Protein AF-A0A2N0QP04-F1 (afdb_monomer)

Sequence (126 aa):
MTDAFVHNPPNPVDIYNFSEHESLFTTLNSSPIPNSFNISSFNVNGLCYNSQVKIEQISNFFNLKHISFNGIVNTHLSPKQIHFLSKCLPNYTVFSFDLDNTKQVKSTGGVSLFIEKSLASHVQDF

Foldseek 3Di:
DDDPPPDDPDDPDDDPPLPPPPDPQPQCPDDPDPPDAAEEEDENQECPPPVVVVLVSVLVNCVRNVHQKYKYWFHFDDPVSQVVSCVSNVQWDKDKDFPPPPDNPTTRIIMMMIGGPVCVVVDDDD

pLDDT: mean 70.54, std 16.39, range [37.91, 91.25]

Structure (mmCIF, N/CA/C/O backbone):
data_AF-A0A2N0QP04-F1
#
_entry.id   AF-A0A2N0QP04-F1
#
loop_
_atom_site.group_PDB
_atom_site.id
_atom_site.type_symbol
_atom_site.label_atom_id
_atom_site.label_alt_id
_atom_site.label_comp_id
_atom_site.label_asym_id
_atom_site.label_entity_id
_atom_site.label_seq_id
_atom_site.pdbx_PDB_ins_code
_atom_site.Cartn_x
_atom_site.Cartn_y
_atom_site.Cartn_z
_atom_site.occupancy
_atom_site.B_iso_or_equiv
_atom_site.auth_seq_id
_atom_site.auth_comp_id
_atom_site.auth_asym_id
_atom_site.auth_atom_id
_atom_site.pdbx_PDB_model_num
ATOM 1 N N . MET A 1 1 ? -23.867 -2.633 -31.265 1.00 37.91 1 MET A N 1
ATOM 2 C CA . MET A 1 1 ? -22.482 -2.786 -30.780 1.00 37.91 1 MET A CA 1
ATOM 3 C C . MET A 1 1 ? -22.546 -2.777 -29.267 1.00 37.91 1 MET A C 1
ATOM 5 O O . MET A 1 1 ? -22.763 -1.725 -28.687 1.00 37.91 1 MET A O 1
ATOM 9 N N . THR A 1 2 ? -22.529 -3.954 -28.653 1.00 40.31 2 THR A N 1
ATOM 10 C CA . THR A 1 2 ? -22.529 -4.130 -27.198 1.00 40.31 2 THR A CA 1
ATOM 11 C C . THR A 1 2 ? -21.082 -4.183 -26.740 1.00 40.31 2 THR A C 1
ATOM 13 O O . THR A 1 2 ? -20.339 -5.069 -27.154 1.00 40.31 2 THR A O 1
ATOM 16 N N . ASP A 1 3 ? -20.688 -3.196 -25.943 1.00 40.03 3 ASP A N 1
ATOM 17 C CA . ASP A 1 3 ? -19.368 -3.123 -25.332 1.00 40.03 3 ASP A CA 1
ATOM 18 C C . ASP A 1 3 ? -19.291 -4.185 -24.229 1.00 40.03 3 ASP A C 1
ATOM 20 O O . ASP A 1 3 ? -19.903 -4.060 -23.165 1.00 40.03 3 ASP A O 1
ATOM 24 N N . ALA A 1 4 ? -18.645 -5.306 -24.540 1.00 44.38 4 ALA A N 1
ATOM 25 C CA . ALA A 1 4 ? -18.439 -6.403 -23.611 1.00 44.38 4 ALA A CA 1
ATOM 26 C C . ALA A 1 4 ? -17.245 -6.070 -22.710 1.00 44.38 4 ALA A C 1
ATOM 28 O O . ALA A 1 4 ? -16.181 -6.681 -22.815 1.00 44.38 4 ALA A O 1
ATOM 29 N N . PHE A 1 5 ? -17.418 -5.097 -21.814 1.00 48.59 5 PHE A N 1
ATOM 30 C CA . PHE A 1 5 ? -16.515 -4.959 -20.680 1.00 48.59 5 PHE A CA 1
ATOM 31 C C . PHE A 1 5 ? -16.608 -6.245 -19.858 1.00 48.59 5 PHE A C 1
ATOM 33 O O . PHE A 1 5 ? -17.641 -6.548 -19.258 1.00 48.59 5 PHE A O 1
ATOM 40 N N . VAL A 1 6 ? -15.532 -7.032 -19.879 1.00 46.81 6 VAL A N 1
ATOM 41 C CA . VAL A 1 6 ? -15.376 -8.223 -19.046 1.00 46.81 6 VAL A CA 1
ATOM 42 C C . VAL A 1 6 ? -15.452 -7.765 -17.593 1.00 46.81 6 VAL A C 1
ATOM 44 O O . VAL A 1 6 ? -14.524 -7.157 -17.064 1.00 46.81 6 VAL A O 1
ATOM 47 N N . HIS A 1 7 ? -16.595 -8.005 -16.959 1.00 42.12 7 HIS A N 1
ATOM 48 C CA . HIS A 1 7 ? -16.764 -7.749 -15.541 1.00 42.12 7 HIS A CA 1
ATOM 49 C C . HIS A 1 7 ? -15.971 -8.818 -14.786 1.00 42.12 7 HIS A C 1
ATOM 51 O O . HIS A 1 7 ? -16.170 -10.012 -15.020 1.00 42.12 7 HIS A O 1
ATOM 57 N N . ASN A 1 8 ? -15.077 -8.410 -13.881 1.00 39.09 8 ASN A N 1
ATOM 58 C CA . ASN A 1 8 ? -14.450 -9.365 -12.971 1.00 39.09 8 ASN A CA 1
ATOM 59 C C . ASN A 1 8 ? -15.558 -10.115 -12.210 1.00 39.09 8 ASN A C 1
ATOM 61 O O . ASN A 1 8 ? -16.553 -9.479 -11.828 1.00 39.09 8 ASN A O 1
ATOM 65 N N . PRO A 1 9 ? -15.429 -11.438 -11.999 1.00 45.91 9 PRO A N 1
ATOM 66 C CA . PRO A 1 9 ? -16.385 -12.170 -11.181 1.00 45.91 9 PRO A CA 1
ATOM 67 C C . PRO A 1 9 ? -16.517 -11.488 -9.808 1.00 45.91 9 PRO A C 1
ATOM 69 O O . PRO A 1 9 ? -15.537 -10.910 -9.325 1.00 45.91 9 PRO A O 1
ATOM 72 N N . PRO A 1 10 ? -17.705 -11.521 -9.174 1.00 43.31 10 PRO A N 1
ATOM 73 C CA . PRO A 1 10 ? -17.861 -11.032 -7.813 1.00 43.31 10 PRO A CA 1
ATOM 74 C C . PRO A 1 10 ? -16.824 -11.729 -6.935 1.00 43.31 10 PRO A C 1
ATOM 76 O O . PRO A 1 10 ? -16.823 -12.956 -6.835 1.00 43.31 10 PRO A O 1
ATOM 79 N N . ASN A 1 11 ? -15.909 -10.949 -6.360 1.00 46.66 11 ASN A N 1
ATOM 80 C CA . ASN A 1 11 ? -14.884 -11.474 -5.467 1.00 46.66 11 ASN A CA 1
ATOM 81 C C . ASN A 1 11 ? -15.581 -12.288 -4.362 1.00 46.66 11 ASN A C 1
ATOM 83 O O . ASN A 1 11 ? -16.524 -11.766 -3.754 1.00 46.66 11 ASN A O 1
ATOM 87 N N . PRO A 1 12 ? -15.166 -13.540 -4.102 1.00 47.03 12 PRO A N 1
ATOM 88 C CA . PRO A 1 12 ? -15.770 -14.345 -3.055 1.00 47.03 12 PRO A CA 1
ATOM 89 C C . PRO A 1 12 ? -15.556 -13.643 -1.709 1.00 47.03 12 PRO A C 1
ATOM 91 O O . PRO A 1 12 ? -14.442 -13.538 -1.216 1.00 47.03 12 PRO A O 1
ATOM 94 N N . VAL A 1 13 ? -16.651 -13.084 -1.193 1.00 43.72 13 VAL A N 1
ATOM 95 C CA . VAL A 1 13 ? -16.951 -12.723 0.200 1.00 43.72 13 VAL A CA 1
ATOM 96 C C . VAL A 1 13 ? -15.734 -12.432 1.091 1.00 43.72 13 VAL A C 1
ATOM 98 O O . VAL A 1 13 ? -15.126 -13.352 1.621 1.00 43.72 13 VAL A O 1
ATOM 101 N N . ASP A 1 14 ? -15.477 -11.133 1.305 1.00 46.78 14 ASP A N 1
ATOM 102 C CA . ASP A 1 14 ? -14.940 -10.435 2.499 1.00 46.78 14 ASP A CA 1
ATOM 103 C C . ASP A 1 14 ? -13.711 -10.945 3.275 1.00 46.78 14 ASP A C 1
ATOM 105 O O . ASP A 1 14 ? -13.217 -10.244 4.165 1.00 46.78 14 ASP A O 1
ATOM 109 N N . ILE A 1 15 ? -13.166 -12.100 2.929 1.00 44.19 15 ILE A N 1
ATOM 110 C CA . ILE A 1 15 ? -12.077 -12.765 3.624 1.00 44.19 15 ILE A CA 1
ATOM 111 C C . ILE A 1 15 ? -10.991 -13.000 2.584 1.00 44.19 15 ILE A C 1
ATOM 113 O O . ILE A 1 15 ? -10.749 -14.119 2.140 1.00 44.19 15 ILE A O 1
ATOM 117 N N . TYR A 1 16 ? -10.280 -11.930 2.225 1.00 50.38 16 TYR A N 1
ATOM 118 C CA . TYR A 1 16 ? -8.878 -12.114 1.872 1.00 5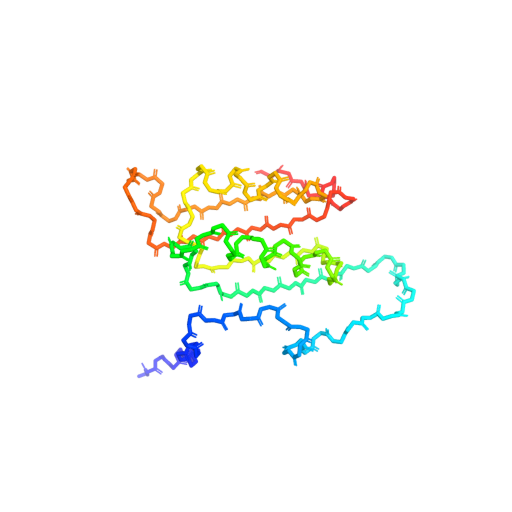0.38 16 TYR A CA 1
ATOM 119 C C . TYR A 1 16 ? -8.185 -12.604 3.143 1.00 50.38 16 TYR A C 1
ATOM 121 O O . TYR A 1 16 ? -7.611 -11.834 3.910 1.00 50.38 16 TYR A O 1
ATOM 129 N N . ASN A 1 17 ? -8.264 -13.908 3.397 1.00 51.00 17 ASN A N 1
ATOM 130 C 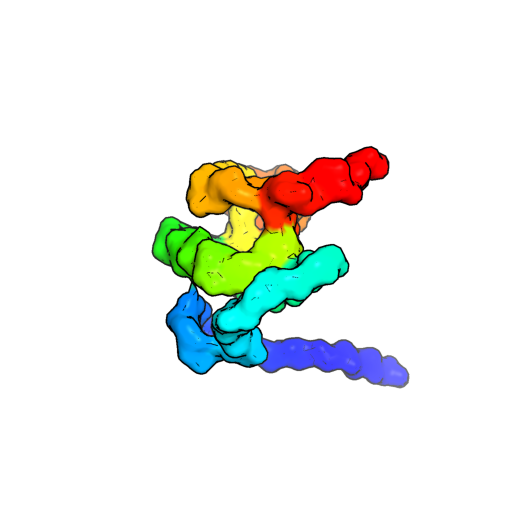CA . ASN A 1 17 ? -7.223 -14.561 4.152 1.00 51.00 17 ASN A CA 1
ATOM 131 C C . ASN A 1 17 ? -6.000 -14.433 3.253 1.00 51.00 17 ASN A C 1
ATOM 133 O O . ASN A 1 17 ? -5.778 -15.275 2.390 1.00 51.00 17 ASN A O 1
ATOM 137 N N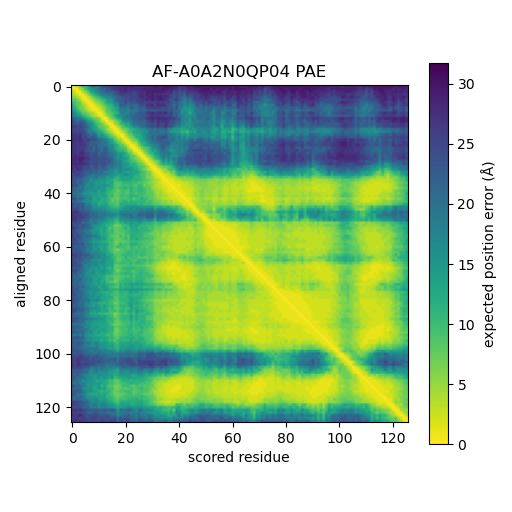 . PHE A 1 18 ? -5.204 -13.382 3.466 1.00 54.19 18 PHE A N 1
ATOM 138 C CA . PHE A 1 18 ? -3.841 -13.244 2.941 1.00 54.19 18 PHE A CA 1
ATOM 139 C C . PHE A 1 18 ? -2.905 -14.323 3.543 1.00 54.19 18 PHE A C 1
ATOM 141 O O . PHE A 1 18 ? -1.744 -14.076 3.847 1.00 54.19 18 PHE A O 1
ATOM 148 N N . SER A 1 19 ? -3.453 -15.516 3.780 1.00 47.12 19 SER A N 1
ATOM 149 C CA . SER A 1 19 ? -2.785 -16.762 4.089 1.00 47.12 19 SER A CA 1
ATOM 150 C C . SER A 1 19 ? -2.004 -17.185 2.853 1.00 47.12 19 SER A C 1
ATOM 152 O O . SER A 1 19 ? -2.450 -17.013 1.718 1.00 47.12 19 SER A O 1
ATOM 154 N N . GLU A 1 20 ? -0.828 -17.747 3.092 1.00 49.16 20 GLU A N 1
ATOM 155 C CA . GLU A 1 20 ? 0.193 -18.106 2.107 1.00 49.16 20 GLU A CA 1
ATOM 156 C C . GLU A 1 20 ? -0.313 -18.989 0.947 1.00 49.16 20 GLU A C 1
ATOM 158 O O . GLU A 1 20 ? 0.344 -19.076 -0.091 1.00 49.16 20 GLU A O 1
ATOM 163 N N . HIS A 1 21 ? -1.488 -19.607 1.103 1.00 46.56 21 HIS A N 1
ATOM 164 C CA . HIS A 1 21 ? -2.020 -20.660 0.244 1.00 46.56 21 HIS A CA 1
AT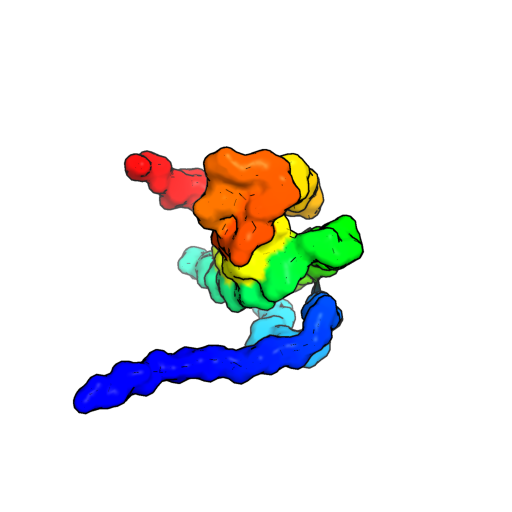OM 165 C C . HIS A 1 21 ? -2.635 -20.222 -1.097 1.00 46.56 21 HIS A C 1
ATOM 167 O O . HIS A 1 21 ? -2.746 -21.069 -1.977 1.00 46.56 21 HIS A O 1
ATOM 173 N N . GLU A 1 22 ? -2.982 -18.947 -1.310 1.00 44.06 22 GLU A N 1
ATOM 174 C CA . GLU A 1 22 ? -3.553 -18.481 -2.598 1.00 44.06 22 GLU A CA 1
ATOM 175 C C . GLU A 1 22 ? -2.605 -17.598 -3.419 1.00 44.06 22 GLU A C 1
ATOM 177 O O . GLU A 1 22 ? -3.003 -16.859 -4.321 1.00 44.06 22 GLU A O 1
ATOM 182 N N . SER A 1 23 ? -1.308 -17.652 -3.129 1.00 45.38 23 SER A N 1
ATOM 183 C CA . SER A 1 23 ? -0.350 -16.890 -3.911 1.00 45.38 23 SER A CA 1
ATOM 184 C C . SER A 1 23 ? 0.027 -17.644 -5.188 1.00 45.38 23 SER A C 1
ATOM 186 O O . SER A 1 23 ? 0.911 -18.495 -5.175 1.00 45.38 23 SER A O 1
ATOM 188 N N . LEU A 1 24 ? -0.563 -17.246 -6.322 1.00 48.16 24 LEU A N 1
ATOM 189 C CA . LEU A 1 24 ? 0.012 -17.494 -7.660 1.00 48.16 24 LEU A CA 1
ATOM 190 C C . LEU A 1 24 ? 1.458 -16.962 -7.778 1.00 48.16 24 LEU A C 1
ATOM 192 O O . LEU A 1 24 ? 2.185 -17.315 -8.702 1.00 48.16 24 LEU A O 1
ATOM 196 N N . PHE A 1 25 ? 1.887 -16.135 -6.823 1.00 45.22 25 PHE A N 1
ATOM 197 C CA . PHE A 1 25 ? 3.262 -15.716 -6.623 1.00 45.22 25 PHE A CA 1
ATOM 198 C C . PHE A 1 25 ? 3.911 -16.657 -5.611 1.00 45.22 25 PHE A C 1
ATOM 200 O O . PHE A 1 25 ? 3.942 -16.389 -4.407 1.00 45.22 25 PHE A O 1
ATOM 207 N N . THR A 1 26 ? 4.415 -17.792 -6.089 1.00 40.03 26 THR A N 1
ATOM 208 C CA . THR A 1 26 ? 5.325 -18.646 -5.316 1.00 40.03 26 THR A CA 1
ATOM 209 C C . THR A 1 26 ? 6.335 -17.766 -4.588 1.00 40.03 26 TH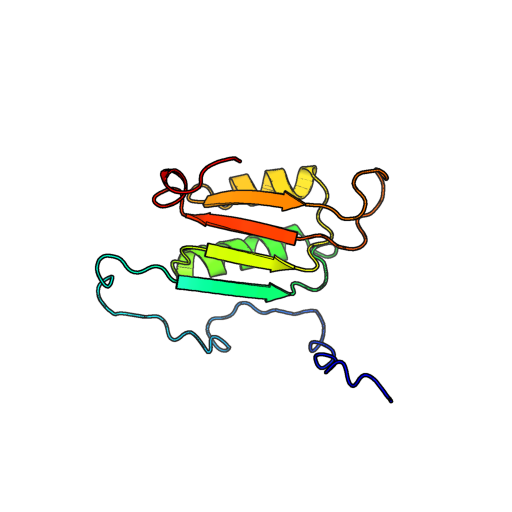R A C 1
ATOM 211 O O . THR A 1 26 ? 6.903 -16.862 -5.202 1.00 40.03 26 THR A O 1
ATOM 214 N N . THR A 1 27 ? 6.526 -17.991 -3.286 1.00 46.69 27 THR A N 1
ATOM 215 C CA . THR A 1 27 ? 7.646 -17.418 -2.534 1.00 46.69 27 THR A CA 1
ATOM 216 C C . THR A 1 27 ? 8.913 -17.674 -3.340 1.00 46.69 27 THR A C 1
ATOM 218 O O . THR A 1 27 ? 9.362 -18.813 -3.475 1.00 46.69 27 THR A O 1
ATOM 221 N N . LEU A 1 28 ? 9.433 -16.622 -3.975 1.00 49.59 28 LEU A N 1
ATOM 222 C CA . LEU A 1 28 ? 10.669 -16.700 -4.730 1.00 49.59 28 LEU A CA 1
ATOM 223 C C . LEU A 1 28 ? 11.775 -16.841 -3.681 1.00 49.59 28 LEU A C 1
ATOM 225 O O . LEU A 1 28 ? 12.358 -15.864 -3.233 1.00 49.59 28 LEU A O 1
ATOM 229 N N . ASN A 1 29 ? 12.073 -18.075 -3.279 1.00 49.38 29 ASN A N 1
ATOM 230 C CA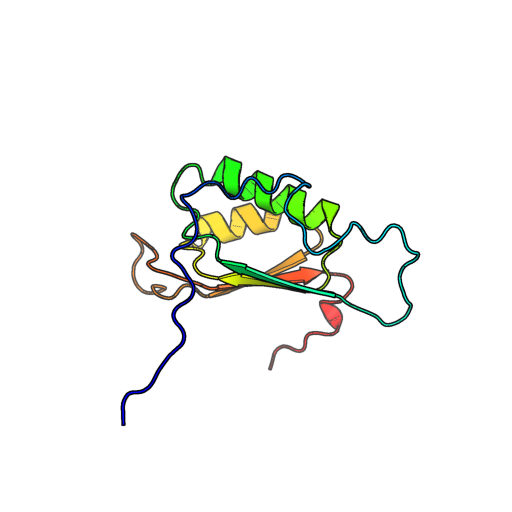 . ASN A 1 29 ? 13.275 -18.412 -2.511 1.00 49.38 29 ASN A CA 1
ATOM 231 C C . ASN A 1 29 ? 14.547 -18.272 -3.377 1.00 49.38 29 ASN A C 1
ATOM 233 O O . ASN A 1 29 ? 15.561 -18.913 -3.109 1.00 49.38 29 ASN A O 1
ATOM 237 N N . SER A 1 30 ? 14.501 -17.487 -4.457 1.00 54.84 30 SER A N 1
ATOM 238 C CA . SER A 1 30 ? 15.642 -17.233 -5.320 1.00 54.84 30 SER A CA 1
ATOM 239 C C . SER A 1 30 ? 16.335 -15.953 -4.882 1.00 54.84 30 SER A C 1
ATOM 241 O O . SER A 1 30 ? 15.678 -14.975 -4.531 1.00 54.84 30 SER A O 1
ATOM 243 N N . SER A 1 31 ? 17.665 -15.951 -4.973 1.00 56.56 31 SER A N 1
ATOM 244 C CA . SER A 1 31 ? 18.479 -14.734 -4.924 1.00 56.56 31 SER A CA 1
ATOM 245 C C . SER A 1 31 ? 17.793 -13.589 -5.685 1.00 56.56 31 SER A C 1
ATOM 247 O O . SER A 1 31 ? 17.271 -13.845 -6.777 1.00 56.56 31 SER A O 1
ATOM 249 N N . PRO A 1 32 ? 17.826 -12.343 -5.170 1.00 64.12 32 PRO A N 1
ATOM 250 C CA . PRO A 1 32 ? 17.328 -11.195 -5.911 1.00 64.12 32 PRO A CA 1
ATOM 251 C C . PRO A 1 32 ? 17.974 -11.173 -7.298 1.00 64.12 32 PRO A C 1
ATOM 253 O O . PRO A 1 32 ? 19.200 -11.266 -7.411 1.00 64.12 32 PRO A O 1
ATOM 256 N N . ILE A 1 33 ? 17.161 -11.095 -8.353 1.00 73.31 33 ILE A N 1
ATOM 257 C CA . ILE A 1 33 ? 17.672 -10.901 -9.710 1.00 73.31 33 ILE A CA 1
ATOM 258 C C . ILE A 1 33 ? 18.161 -9.445 -9.776 1.00 73.31 33 ILE A C 1
ATOM 260 O O . ILE A 1 33 ? 17.366 -8.536 -9.508 1.00 73.31 33 ILE A O 1
ATOM 264 N N . PRO A 1 34 ? 19.442 -9.187 -10.099 1.00 75.62 34 PRO A N 1
ATOM 265 C CA . PRO A 1 34 ? 19.954 -7.826 -10.195 1.00 75.62 34 PRO A CA 1
ATOM 266 C C . PRO A 1 34 ? 19.133 -7.002 -11.191 1.00 75.62 34 PRO A C 1
ATOM 268 O O . PRO A 1 34 ? 18.772 -7.505 -12.253 1.00 75.62 34 PRO A O 1
ATOM 271 N N . ASN A 1 35 ? 18.864 -5.736 -10.864 1.00 81.12 35 ASN A N 1
ATOM 272 C CA . ASN A 1 35 ? 18.096 -4.805 -11.704 1.00 81.12 35 ASN A CA 1
ATOM 273 C C . ASN A 1 35 ? 16.673 -5.277 -12.049 1.00 81.12 35 ASN A C 1
ATOM 275 O O . ASN A 1 35 ? 16.137 -4.923 -13.098 1.00 81.12 35 ASN A O 1
ATOM 279 N N . SER A 1 36 ? 16.057 -6.074 -11.178 1.00 83.44 36 SER A N 1
ATOM 280 C CA . SER A 1 36 ? 14.651 -6.448 -11.301 1.00 83.44 36 SER A CA 1
ATOM 281 C C . SER A 1 36 ? 13.816 -5.804 -10.201 1.00 83.44 36 SER A C 1
ATOM 283 O O . SER A 1 36 ? 14.312 -5.490 -9.120 1.00 83.44 36 SER A O 1
ATOM 285 N N . PHE A 1 37 ? 12.535 -5.621 -10.494 1.00 86.06 37 PHE A N 1
ATOM 286 C CA . PHE A 1 37 ? 11.508 -5.272 -9.526 1.00 86.06 37 PHE A CA 1
ATOM 287 C C . PHE A 1 37 ? 10.263 -6.093 -9.845 1.00 86.06 37 PHE A C 1
ATOM 289 O O . PHE A 1 37 ? 10.055 -6.511 -10.988 1.00 86.06 37 PHE A O 1
ATOM 296 N N . ASN A 1 38 ? 9.428 -6.328 -8.842 1.00 85.19 38 ASN A N 1
ATOM 297 C CA . ASN A 1 38 ? 8.131 -6.958 -9.049 1.00 85.19 38 ASN A CA 1
ATOM 298 C C . ASN A 1 38 ? 7.006 -5.916 -8.904 1.00 85.19 38 ASN A C 1
ATOM 300 O O . ASN A 1 38 ? 7.137 -4.899 -8.221 1.00 85.19 38 ASN A O 1
ATOM 304 N N . ILE A 1 39 ? 5.897 -6.151 -9.600 1.00 86.94 39 ILE A N 1
ATOM 305 C CA . ILE A 1 39 ? 4.682 -5.353 -9.459 1.00 86.94 39 ILE A CA 1
ATOM 306 C C . ILE A 1 39 ? 3.569 -6.314 -9.074 1.00 86.94 39 ILE A C 1
ATOM 308 O O . ILE A 1 39 ? 3.408 -7.365 -9.696 1.00 86.94 39 ILE A O 1
ATOM 312 N N . SER A 1 40 ? 2.778 -5.942 -8.078 1.00 84.88 40 SER A N 1
ATOM 313 C CA . SER A 1 40 ? 1.517 -6.617 -7.790 1.00 84.88 40 SER A CA 1
ATOM 314 C C . SER A 1 40 ? 0.378 -5.613 -7.695 1.00 84.88 40 SER A C 1
ATOM 316 O O . SER A 1 40 ? 0.588 -4.410 -7.520 1.00 84.88 40 SER A O 1
ATOM 318 N N . SER A 1 41 ? -0.844 -6.103 -7.887 1.00 85.06 41 SER A N 1
ATOM 319 C CA . SER A 1 41 ? -2.037 -5.315 -7.616 1.00 85.06 41 SER A CA 1
ATOM 320 C C . SER A 1 41 ? -3.196 -6.204 -7.202 1.00 85.06 41 SER A C 1
ATOM 322 O O . SER A 1 41 ? -3.315 -7.332 -7.684 1.00 85.06 41 SER A O 1
ATOM 324 N N . PHE A 1 42 ? -4.040 -5.710 -6.301 1.00 81.94 42 PHE A N 1
ATOM 325 C CA . PHE A 1 42 ? -5.245 -6.416 -5.878 1.00 81.94 42 PHE A CA 1
ATOM 326 C C . PHE A 1 42 ? -6.333 -5.457 -5.392 1.00 81.94 42 PHE A C 1
ATOM 328 O O . PHE A 1 42 ? -6.080 -4.338 -4.941 1.00 81.94 42 PHE A O 1
ATOM 335 N N . ASN A 1 43 ? -7.577 -5.914 -5.503 1.00 84.25 43 ASN A N 1
ATOM 336 C CA . ASN A 1 43 ? -8.757 -5.211 -5.018 1.00 84.25 43 ASN A CA 1
ATOM 337 C C . ASN A 1 43 ? -9.074 -5.683 -3.594 1.00 84.25 43 ASN A C 1
ATOM 339 O O . ASN A 1 43 ? -9.257 -6.877 -3.387 1.00 84.2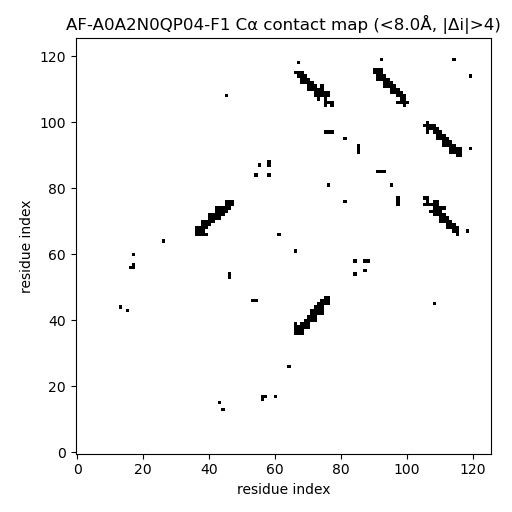5 43 ASN A O 1
ATOM 343 N N . VAL A 1 44 ? -9.156 -4.769 -2.623 1.00 78.50 44 VAL A N 1
ATOM 344 C CA . VAL A 1 44 ? -9.421 -5.118 -1.208 1.00 78.50 44 VAL A CA 1
ATOM 345 C C . VAL A 1 44 ? -10.893 -5.052 -0.805 1.00 78.50 44 VAL A C 1
ATOM 347 O O . VAL A 1 44 ? -11.212 -5.358 0.342 1.00 78.50 44 VAL A O 1
ATOM 350 N N . ASN A 1 45 ? -11.790 -4.681 -1.726 1.00 79.56 45 ASN A N 1
ATOM 351 C CA . ASN A 1 45 ? -13.235 -4.571 -1.494 1.00 79.56 45 ASN A CA 1
ATOM 352 C C . ASN A 1 45 ? -13.617 -3.739 -0.260 1.00 79.56 45 ASN A C 1
ATOM 354 O O . ASN A 1 45 ? -14.548 -4.066 0.471 1.00 79.56 45 ASN A O 1
ATOM 358 N N . GLY A 1 46 ? -12.895 -2.647 -0.032 1.00 72.94 46 GLY A N 1
ATOM 359 C CA . GLY A 1 46 ? -13.079 -1.782 1.118 1.00 72.94 46 GLY A CA 1
ATOM 360 C C . GLY A 1 46 ? -12.442 -2.335 2.394 1.00 72.94 46 GLY A C 1
ATOM 361 O O . GLY A 1 46 ? -12.627 -3.481 2.810 1.00 72.94 46 GLY A O 1
ATOM 362 N N . LEU A 1 47 ? -11.718 -1.458 3.085 1.00 67.44 47 LEU A N 1
ATOM 363 C CA . LEU A 1 47 ? -11.076 -1.749 4.368 1.00 67.44 47 LEU A CA 1
ATOM 364 C C . LEU A 1 47 ? -11.907 -1.269 5.568 1.00 67.44 47 LEU A C 1
ATOM 366 O O . LEU A 1 47 ? -11.386 -1.149 6.672 1.00 67.44 47 LEU A O 1
ATOM 370 N N . CYS A 1 48 ? -13.197 -0.966 5.375 1.00 62.06 48 CYS A N 1
ATOM 371 C CA . CYS A 1 48 ? -14.012 -0.277 6.381 1.00 62.06 48 CYS A CA 1
ATOM 372 C C . CYS A 1 48 ? -14.427 -1.143 7.585 1.00 62.06 48 CYS A C 1
ATOM 374 O O . CYS A 1 48 ? -14.556 -0.607 8.683 1.00 62.06 48 CYS A O 1
ATOM 376 N N . TYR A 1 49 ? -14.632 -2.455 7.413 1.00 54.88 49 TYR A N 1
ATOM 377 C CA . TYR A 1 49 ? -14.989 -3.375 8.505 1.00 54.88 49 TYR A CA 1
ATOM 378 C C . TYR A 1 49 ? -13.738 -4.098 9.025 1.00 54.88 49 TYR A C 1
ATOM 380 O O . TYR A 1 49 ? -12.968 -4.638 8.234 1.00 54.88 49 TYR A O 1
ATOM 388 N N . ASN A 1 50 ? -13.519 -4.093 10.349 1.00 61.47 50 ASN A N 1
ATOM 389 C CA . ASN A 1 50 ? -12.316 -4.639 11.004 1.00 61.47 50 ASN A CA 1
ATOM 390 C C . ASN A 1 50 ? -10.997 -4.124 10.400 1.00 61.47 50 ASN A C 1
ATOM 392 O O . ASN A 1 50 ? -10.040 -4.881 10.223 1.00 61.47 50 ASN A O 1
ATOM 396 N N . SER A 1 51 ? -10.949 -2.819 10.097 1.00 68.31 51 SER A N 1
ATOM 397 C CA . SER A 1 51 ? -9.854 -2.184 9.355 1.00 68.31 51 SER A CA 1
ATOM 398 C C . SER A 1 51 ? -8.476 -2.515 9.914 1.00 68.31 51 SER A C 1
ATOM 400 O O . SER A 1 51 ? -7.548 -2.702 9.145 1.00 68.31 51 SER A O 1
ATOM 402 N N . GLN A 1 52 ? -8.334 -2.627 11.237 1.00 73.31 52 GLN A N 1
ATOM 403 C CA . GLN A 1 52 ? -7.052 -2.917 11.875 1.00 73.31 52 GLN A CA 1
ATOM 404 C C . GLN A 1 52 ? -6.531 -4.324 11.550 1.00 73.31 52 GLN A C 1
ATOM 406 O O . GLN A 1 52 ? -5.371 -4.453 11.177 1.00 73.31 52 GLN A O 1
ATOM 411 N N . VAL A 1 53 ? -7.393 -5.346 11.599 1.00 76.56 53 VAL A N 1
ATOM 412 C CA . VAL A 1 53 ? -7.024 -6.732 11.260 1.00 76.56 53 VAL A CA 1
ATOM 413 C C . VAL A 1 53 ? -6.680 -6.842 9.776 1.00 76.56 53 VAL A C 1
ATOM 415 O O . VAL A 1 53 ? -5.641 -7.394 9.429 1.00 76.56 53 VAL A O 1
ATOM 418 N N . LYS A 1 54 ? -7.496 -6.254 8.889 1.00 74.81 54 LYS A N 1
ATOM 419 C CA . LYS A 1 54 ? -7.201 -6.251 7.446 1.00 74.81 54 LYS A CA 1
ATOM 420 C C . LYS A 1 54 ? -5.920 -5.466 7.123 1.00 74.81 54 LYS A C 1
ATOM 422 O O . LYS A 1 54 ? -5.141 -5.901 6.283 1.00 74.81 54 LYS A O 1
ATOM 427 N N . ILE A 1 55 ? -5.670 -4.338 7.798 1.00 76.94 55 ILE A N 1
ATOM 428 C CA . ILE A 1 55 ? -4.425 -3.557 7.665 1.00 76.94 55 ILE A CA 1
ATOM 429 C C . ILE A 1 55 ? -3.212 -4.380 8.106 1.00 76.94 55 ILE A C 1
ATOM 431 O O . ILE A 1 55 ? -2.189 -4.362 7.427 1.00 76.94 55 ILE A O 1
ATOM 435 N N . GLU A 1 56 ? -3.321 -5.123 9.205 1.00 79.62 56 GLU A N 1
ATOM 436 C CA . GLU A 1 56 ? -2.255 -6.004 9.680 1.00 79.62 56 GLU A CA 1
ATOM 437 C C . GLU A 1 56 ? -1.991 -7.155 8.701 1.00 79.62 56 GLU A C 1
ATOM 439 O O . GLU A 1 56 ? -0.842 -7.419 8.357 1.00 79.62 56 GLU A O 1
ATOM 444 N N . GLN A 1 57 ? -3.042 -7.781 8.164 1.00 78.94 57 GLN A N 1
ATOM 445 C CA . GLN A 1 57 ? -2.907 -8.819 7.138 1.00 78.94 57 GLN A CA 1
ATOM 446 C C . GLN A 1 57 ? -2.243 -8.290 5.860 1.00 78.94 57 GLN A C 1
ATOM 448 O O . GLN A 1 57 ? -1.356 -8.944 5.315 1.00 78.94 57 GLN A O 1
ATOM 453 N N . ILE A 1 58 ? -2.627 -7.092 5.410 1.00 78.44 58 ILE A N 1
ATOM 454 C CA . ILE A 1 58 ? -1.982 -6.411 4.281 1.00 78.44 58 ILE A CA 1
ATOM 455 C C . ILE A 1 58 ? -0.510 -6.146 4.600 1.00 78.44 58 ILE A C 1
ATOM 457 O O . ILE A 1 58 ? 0.353 -6.437 3.779 1.00 78.44 58 ILE A O 1
ATOM 461 N N . SER A 1 59 ? -0.203 -5.655 5.801 1.00 80.56 59 SER A N 1
ATOM 462 C CA . SER A 1 59 ? 1.181 -5.424 6.221 1.00 80.56 59 SER A CA 1
ATOM 463 C C . SER A 1 59 ? 2.020 -6.707 6.175 1.00 80.56 59 SER A C 1
ATOM 465 O O . SER A 1 59 ? 3.112 -6.732 5.606 1.00 80.56 59 SER A O 1
ATOM 467 N N . ASN A 1 60 ? 1.477 -7.810 6.694 1.00 80.19 60 ASN A N 1
ATOM 468 C CA . ASN A 1 60 ? 2.137 -9.112 6.673 1.00 80.19 60 ASN A CA 1
ATOM 469 C C . ASN A 1 60 ? 2.358 -9.615 5.242 1.00 80.19 60 ASN A C 1
ATOM 471 O O . ASN A 1 60 ? 3.455 -10.062 4.916 1.00 80.19 60 ASN A O 1
ATOM 475 N N . PHE A 1 61 ? 1.363 -9.471 4.362 1.00 80.00 61 PHE A N 1
ATOM 476 C CA . PHE A 1 61 ? 1.486 -9.835 2.950 1.00 80.00 61 PHE A CA 1
ATOM 477 C C . PHE A 1 61 ? 2.643 -9.099 2.256 1.00 80.00 61 PHE A C 1
ATOM 479 O O . PHE A 1 61 ? 3.442 -9.715 1.549 1.00 80.00 61 PHE A O 1
ATOM 486 N N . PHE A 1 62 ? 2.775 -7.794 2.502 1.00 78.44 62 PHE A N 1
ATOM 487 C CA . PHE A 1 62 ? 3.848 -6.969 1.941 1.00 78.44 62 PHE A CA 1
ATOM 488 C C . PHE A 1 62 ? 5.234 -7.401 2.417 1.00 78.44 62 PHE A C 1
ATOM 490 O O . PHE A 1 62 ? 6.174 -7.449 1.622 1.00 78.44 62 PHE A O 1
ATOM 497 N N . ASN A 1 63 ? 5.360 -7.711 3.708 1.00 74.00 63 ASN A N 1
ATOM 498 C CA . ASN A 1 63 ? 6.625 -8.146 4.293 1.00 74.00 63 ASN A CA 1
ATOM 499 C C . ASN A 1 63 ? 7.028 -9.544 3.806 1.00 74.00 63 ASN A C 1
ATOM 501 O O . ASN A 1 63 ? 8.208 -9.786 3.584 1.00 74.00 63 ASN A O 1
ATOM 505 N N . LEU A 1 64 ? 6.063 -10.445 3.593 1.00 75.62 64 LEU A N 1
ATOM 506 C CA . LEU A 1 64 ? 6.326 -11.814 3.136 1.00 75.62 64 LEU A CA 1
ATOM 507 C C . LEU A 1 64 ? 6.718 -11.894 1.656 1.00 75.62 64 LEU A C 1
ATOM 509 O O . LEU A 1 64 ? 7.511 -12.752 1.274 1.00 75.62 64 LEU A O 1
ATOM 513 N N . LYS A 1 65 ? 6.138 -11.045 0.799 1.00 73.56 65 LYS A N 1
ATOM 514 C CA . LYS A 1 65 ? 6.310 -11.146 -0.660 1.00 73.56 65 LYS A CA 1
ATOM 515 C C . LYS A 1 65 ? 7.419 -10.266 -1.234 1.00 73.56 65 LYS A C 1
ATOM 517 O O . LYS A 1 65 ? 7.680 -10.387 -2.427 1.00 73.56 65 LYS A O 1
ATOM 522 N N . HIS A 1 66 ? 8.070 -9.430 -0.416 1.00 76.31 66 HIS A N 1
ATOM 523 C CA . HIS A 1 66 ? 9.102 -8.478 -0.853 1.00 76.31 66 HIS A CA 1
ATOM 524 C C . HIS A 1 66 ? 8.687 -7.745 -2.138 1.00 76.31 66 HIS A C 1
ATOM 526 O O . HIS A 1 66 ? 9.323 -7.869 -3.187 1.00 76.31 66 HIS A O 1
ATOM 532 N N . ILE A 1 67 ? 7.546 -7.057 -2.077 1.00 83.31 67 ILE A N 1
ATOM 533 C CA . ILE A 1 67 ? 6.972 -6.410 -3.253 1.00 83.31 67 ILE A CA 1
ATOM 534 C C . ILE A 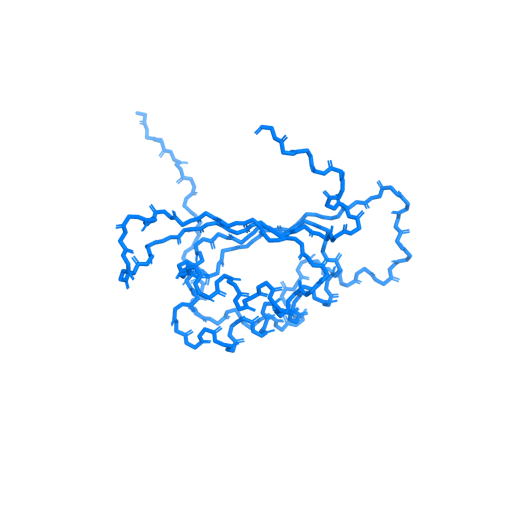1 67 ? 7.644 -5.051 -3.486 1.00 83.31 67 ILE A C 1
ATOM 536 O O . ILE A 1 67 ? 7.674 -4.223 -2.589 1.00 83.31 67 ILE A O 1
ATOM 540 N N . SER A 1 68 ? 8.133 -4.781 -4.693 1.00 88.25 68 SER A N 1
ATOM 541 C CA . SER A 1 68 ? 8.745 -3.503 -5.062 1.00 88.25 68 SER A CA 1
ATOM 542 C C . SER A 1 68 ? 7.696 -2.417 -5.311 1.00 88.25 68 SER A C 1
ATOM 544 O O . SER A 1 68 ? 7.814 -1.305 -4.796 1.00 88.25 68 SER A O 1
ATOM 546 N N . PHE A 1 69 ? 6.647 -2.745 -6.072 1.00 89.38 69 PHE A N 1
ATOM 547 C CA . PHE A 1 69 ? 5.513 -1.860 -6.348 1.00 89.38 69 PHE A CA 1
ATOM 548 C C . PHE A 1 69 ? 4.198 -2.601 -6.106 1.00 89.38 69 PHE A C 1
ATOM 550 O O . PHE A 1 69 ? 3.950 -3.648 -6.708 1.00 89.38 69 PHE A O 1
ATOM 557 N N . ASN A 1 70 ? 3.326 -2.059 -5.257 1.00 89.06 70 ASN A N 1
ATOM 558 C CA . ASN A 1 70 ? 2.002 -2.631 -5.033 1.00 89.06 70 ASN A CA 1
ATOM 559 C C . ASN A 1 70 ? 0.880 -1.617 -5.248 1.00 89.06 70 ASN A C 1
ATOM 561 O O . ASN A 1 70 ? 0.859 -0.570 -4.604 1.00 89.06 70 ASN A O 1
ATOM 565 N N . GLY A 1 71 ? -0.086 -1.963 -6.097 1.00 89.06 71 GLY A N 1
ATOM 566 C CA . GLY A 1 71 ? -1.316 -1.201 -6.297 1.00 89.06 71 GLY A CA 1
ATOM 567 C C . GLY A 1 71 ? -2.501 -1.831 -5.569 1.00 89.06 71 GLY A C 1
ATOM 568 O O . GLY A 1 71 ? -2.934 -2.928 -5.908 1.00 89.06 71 GLY A O 1
ATOM 569 N N . ILE A 1 72 ? -3.082 -1.121 -4.608 1.00 86.25 72 ILE A N 1
ATOM 570 C CA . ILE A 1 72 ? -4.330 -1.522 -3.959 1.00 86.25 72 ILE A CA 1
ATOM 571 C C . ILE A 1 72 ? -5.465 -0.650 -4.485 1.00 86.25 72 ILE A C 1
ATOM 573 O O . ILE A 1 72 ? -5.395 0.576 -4.416 1.00 86.25 72 ILE A O 1
ATOM 577 N N . VAL A 1 73 ? -6.531 -1.280 -4.975 1.00 85.06 73 VAL A N 1
ATOM 578 C CA . VAL A 1 73 ? -7.736 -0.586 -5.452 1.00 85.06 73 VAL A CA 1
ATOM 579 C C . VAL A 1 73 ? -8.933 -0.882 -4.559 1.00 85.06 73 VAL A C 1
ATOM 581 O O . VAL A 1 73 ? -8.962 -1.893 -3.854 1.00 85.06 73 VAL A O 1
ATOM 584 N N . ASN A 1 74 ? -9.937 -0.007 -4.629 1.00 82.69 74 ASN A N 1
ATOM 585 C CA . ASN A 1 74 ? -11.163 -0.106 -3.845 1.00 82.69 74 ASN A CA 1
ATOM 586 C C . ASN A 1 74 ? -10.862 -0.100 -2.338 1.00 82.69 74 ASN A C 1
ATOM 588 O O . ASN A 1 74 ? -11.309 -0.967 -1.590 1.00 82.69 74 ASN A O 1
ATOM 592 N N . THR A 1 75 ? -10.030 0.843 -1.890 1.00 78.12 75 THR A N 1
ATOM 593 C CA . THR A 1 75 ? -9.537 0.881 -0.505 1.00 78.12 75 THR A CA 1
ATOM 594 C C . THR A 1 75 ? -10.590 1.379 0.482 1.00 78.12 75 THR A C 1
ATOM 596 O O . THR A 1 75 ? -10.669 0.860 1.598 1.00 78.12 75 THR A O 1
ATOM 599 N N . HIS A 1 76 ? -11.417 2.352 0.082 1.00 81.62 76 HIS A N 1
ATOM 600 C CA . HIS A 1 76 ? -12.367 3.051 0.954 1.00 81.62 76 HIS A CA 1
ATOM 601 C C . HIS A 1 76 ? -11.705 3.597 2.235 1.00 81.62 76 HIS A C 1
ATOM 603 O O . HIS A 1 76 ? -12.313 3.626 3.311 1.00 81.62 76 HIS A O 1
ATOM 609 N N . LEU A 1 77 ? -10.423 3.966 2.151 1.00 76.81 77 LEU A N 1
ATOM 610 C CA . LEU A 1 77 ? -9.653 4.425 3.300 1.00 76.81 77 LEU A CA 1
ATOM 611 C C . LEU A 1 77 ? -9.771 5.937 3.456 1.00 76.81 77 LEU A C 1
ATOM 613 O O . LEU A 1 77 ? -9.475 6.696 2.540 1.00 76.81 77 LEU A O 1
ATOM 617 N N . SER A 1 78 ? -10.100 6.376 4.668 1.00 78.00 78 SER A N 1
ATOM 618 C CA . SER A 1 78 ? -9.956 7.782 5.045 1.00 78.00 78 SER A CA 1
ATOM 619 C C . SER A 1 78 ? -8.473 8.183 5.153 1.00 78.00 78 SER A C 1
ATOM 621 O O . SER A 1 78 ? -7.626 7.334 5.463 1.00 78.00 78 SER A O 1
ATOM 623 N N . PRO A 1 79 ? -8.137 9.484 5.045 1.00 78.00 79 PRO A N 1
ATOM 624 C CA . PRO A 1 79 ? -6.768 9.972 5.243 1.00 78.00 79 PRO A CA 1
ATOM 625 C C . PRO A 1 79 ? -6.121 9.519 6.563 1.00 78.00 79 PRO A C 1
ATOM 627 O O . PRO A 1 79 ? -4.936 9.194 6.602 1.00 78.00 79 PRO A O 1
ATOM 630 N N . LYS A 1 80 ? -6.901 9.420 7.652 1.00 80.69 80 LYS A N 1
ATOM 631 C CA . LYS A 1 80 ? -6.411 8.921 8.951 1.00 80.69 80 LYS A CA 1
ATOM 632 C C . LYS A 1 80 ? -5.980 7.453 8.888 1.00 80.69 80 LYS A C 1
ATOM 634 O O . LYS A 1 80 ? -4.991 7.084 9.515 1.00 80.69 80 LYS A O 1
ATOM 639 N N . GLN A 1 81 ? -6.713 6.621 8.150 1.00 79.69 81 GLN A N 1
ATOM 640 C CA . GLN A 1 81 ? -6.384 5.202 8.008 1.00 79.69 81 GLN A CA 1
ATOM 641 C C . GLN A 1 81 ? -5.209 4.991 7.048 1.00 79.69 81 GLN A C 1
ATOM 643 O O . GLN A 1 81 ? -4.360 4.152 7.332 1.00 79.69 81 GLN A O 1
ATOM 648 N N . ILE A 1 82 ? -5.109 5.789 5.977 1.00 80.50 82 ILE A N 1
ATOM 649 C CA . ILE A 1 82 ? -3.931 5.813 5.092 1.00 80.50 82 ILE A CA 1
ATOM 650 C C . ILE A 1 82 ? -2.672 6.142 5.904 1.00 80.50 82 ILE A C 1
ATOM 652 O O . ILE A 1 82 ? -1.669 5.436 5.811 1.00 80.50 82 ILE A O 1
ATOM 656 N N . HIS A 1 83 ? -2.741 7.163 6.766 1.00 84.62 83 HIS A N 1
ATOM 657 C CA . HIS A 1 83 ? -1.634 7.535 7.652 1.00 84.62 83 HIS A CA 1
ATOM 658 C C . HIS A 1 83 ? -1.228 6.404 8.603 1.00 84.62 83 HIS A C 1
ATOM 660 O O . HIS A 1 83 ? -0.043 6.142 8.795 1.00 84.62 83 HIS A O 1
ATOM 666 N N . PHE A 1 84 ? -2.202 5.705 9.192 1.00 83.19 84 PHE A N 1
ATOM 667 C CA . PHE A 1 84 ? -1.928 4.554 10.053 1.00 83.19 84 PHE A CA 1
ATOM 668 C C . PHE A 1 84 ? -1.267 3.401 9.282 1.00 83.19 84 PHE A C 1
ATOM 670 O O . PHE A 1 84 ? -0.234 2.896 9.713 1.00 83.19 84 PHE A O 1
ATOM 677 N N . LEU A 1 85 ? -1.804 3.036 8.115 1.00 80.19 85 LEU A N 1
ATOM 678 C CA . LEU A 1 85 ? -1.254 1.982 7.260 1.00 80.19 85 LEU A CA 1
ATOM 679 C C . LEU A 1 85 ? 0.184 2.297 6.819 1.00 80.19 85 LEU A C 1
ATOM 681 O O . LEU A 1 85 ? 1.045 1.422 6.860 1.00 80.19 85 LEU A O 1
ATOM 685 N N . SER A 1 86 ? 0.473 3.556 6.480 1.00 85.06 86 SER A N 1
ATOM 686 C CA . SER A 1 86 ? 1.831 3.995 6.144 1.00 85.06 86 SER A CA 1
ATOM 687 C C . SER A 1 86 ? 2.815 3.816 7.307 1.00 85.06 86 SER A C 1
ATOM 689 O O . SER A 1 86 ? 3.968 3.462 7.073 1.00 85.06 86 SER A O 1
ATOM 691 N N . LYS A 1 87 ? 2.376 3.981 8.563 1.00 87.44 87 LYS A N 1
ATOM 692 C CA . LYS A 1 87 ? 3.215 3.687 9.739 1.00 87.44 87 LYS A CA 1
ATOM 693 C C . LYS A 1 87 ? 3.463 2.192 9.935 1.00 87.44 87 LYS A C 1
ATOM 695 O O . LYS A 1 87 ? 4.538 1.828 10.402 1.00 87.44 87 LYS A O 1
ATOM 700 N N . CYS A 1 88 ? 2.499 1.340 9.588 1.00 84.06 88 CYS A N 1
ATOM 701 C CA . CYS A 1 88 ? 2.654 -0.117 9.646 1.00 84.06 88 CYS A CA 1
ATOM 702 C C . CYS A 1 88 ? 3.618 -0.659 8.577 1.00 84.06 88 CYS A C 1
ATOM 704 O O . CYS A 1 88 ? 4.14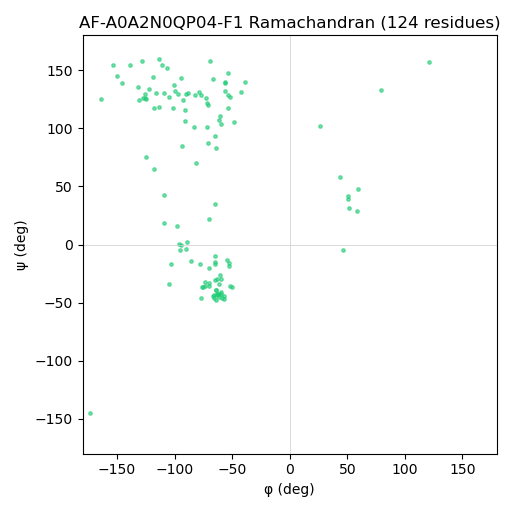9 -1.752 8.747 1.00 84.06 88 CYS A O 1
ATOM 706 N N . LEU A 1 89 ? 3.861 0.108 7.509 1.00 86.62 89 LEU A N 1
ATOM 707 C CA . LEU A 1 89 ? 4.713 -0.244 6.370 1.00 86.62 89 LEU A CA 1
ATOM 708 C C . LEU A 1 89 ? 5.903 0.727 6.238 1.00 86.62 89 LEU A C 1
ATOM 710 O O . LEU A 1 89 ? 6.019 1.443 5.241 1.00 86.62 89 LEU A O 1
ATOM 714 N N . PRO A 1 90 ? 6.829 0.767 7.217 1.00 89.00 90 PRO A N 1
ATOM 715 C CA . PRO A 1 90 ? 7.883 1.781 7.275 1.00 89.00 90 PRO A CA 1
ATOM 716 C C . PRO A 1 90 ? 8.886 1.705 6.118 1.00 89.00 90 PRO A C 1
ATOM 718 O O . PRO A 1 90 ? 9.593 2.682 5.879 1.00 89.00 90 PRO A O 1
ATOM 721 N N . ASN A 1 91 ? 8.947 0.588 5.391 1.00 89.81 91 ASN A N 1
ATOM 722 C CA . ASN A 1 91 ? 9.842 0.398 4.246 1.00 89.81 91 ASN A CA 1
ATOM 723 C C . ASN A 1 91 ? 9.226 0.837 2.914 1.00 89.81 91 ASN A C 1
ATOM 725 O O . ASN A 1 91 ? 9.876 0.718 1.881 1.00 89.81 91 ASN A O 1
ATOM 729 N N . TYR A 1 92 ? 8.003 1.369 2.937 1.00 89.88 92 TYR A N 1
ATOM 730 C CA . TYR A 1 92 ? 7.286 1.795 1.746 1.00 89.88 92 TYR A CA 1
ATOM 731 C C . TYR A 1 92 ? 6.985 3.292 1.781 1.00 89.88 92 TYR A C 1
ATOM 733 O O . TYR A 1 92 ? 6.686 3.875 2.826 1.00 89.88 92 TYR A O 1
ATOM 741 N N . THR A 1 93 ? 7.051 3.910 0.611 1.00 90.81 93 THR A N 1
ATOM 742 C CA . THR A 1 93 ? 6.437 5.199 0.309 1.00 90.81 93 THR A CA 1
ATOM 743 C C . THR A 1 93 ? 5.015 4.933 -0.172 1.00 90.81 93 THR A C 1
ATOM 745 O O . THR A 1 93 ? 4.806 4.079 -1.034 1.00 90.81 93 THR A O 1
ATOM 748 N N . VAL A 1 94 ? 4.034 5.634 0.401 1.00 88.62 94 VAL A N 1
ATOM 749 C CA . VAL A 1 94 ? 2.607 5.426 0.118 1.00 88.62 94 VAL A CA 1
ATOM 750 C C . VAL A 1 94 ? 2.035 6.652 -0.581 1.00 88.62 94 VAL A C 1
ATOM 752 O O . VAL A 1 94 ? 1.974 7.729 0.006 1.00 88.62 94 VAL A O 1
ATOM 755 N N . PHE A 1 95 ? 1.555 6.465 -1.804 1.00 89.19 95 PHE A N 1
ATOM 756 C CA . PHE A 1 95 ? 0.703 7.417 -2.509 1.00 89.19 95 PHE A CA 1
ATOM 757 C C . PHE A 1 95 ? -0.731 6.926 -2.399 1.00 89.19 95 PHE A C 1
ATOM 759 O O . PHE A 1 95 ? -0.998 5.730 -2.497 1.00 89.19 95 PHE A O 1
ATOM 766 N N . SER A 1 96 ? -1.682 7.809 -2.135 1.00 86.62 96 SER A N 1
ATOM 767 C CA . SER A 1 96 ? -3.084 7.411 -2.039 1.00 86.62 96 SER A CA 1
ATOM 768 C C . SER A 1 96 ? -3.986 8.503 -2.563 1.00 86.62 96 SER A C 1
ATOM 770 O O . SER A 1 96 ? -3.777 9.683 -2.291 1.00 86.62 96 SER A O 1
ATOM 772 N N . PHE A 1 97 ? -5.000 8.077 -3.296 1.00 85.75 97 PHE A N 1
ATOM 773 C CA . PHE A 1 97 ? -6.034 8.920 -3.847 1.00 85.75 97 PHE A CA 1
ATOM 774 C C . PHE A 1 97 ? -7.388 8.390 -3.391 1.00 85.75 97 PHE A C 1
ATOM 776 O O . PHE A 1 97 ? -7.710 7.218 -3.595 1.00 85.75 97 PHE A O 1
ATOM 783 N N . ASP A 1 98 ? -8.172 9.264 -2.774 1.00 82.44 98 ASP A N 1
ATOM 784 C CA . ASP A 1 98 ? -9.557 8.996 -2.407 1.00 82.44 98 ASP A CA 1
ATOM 785 C C . ASP A 1 98 ? -10.483 9.636 -3.448 1.00 82.44 98 ASP A C 1
ATOM 787 O O . ASP A 1 98 ? -10.313 10.806 -3.801 1.00 82.44 98 ASP A O 1
ATOM 791 N N . LEU A 1 99 ? -11.466 8.868 -3.920 1.00 76.56 99 LEU A N 1
ATOM 792 C CA . LEU A 1 99 ? -12.459 9.327 -4.890 1.00 76.56 99 LEU A CA 1
ATOM 793 C C . LEU A 1 99 ? -13.352 10.437 -4.307 1.00 76.56 99 LEU A C 1
ATOM 795 O O . LEU A 1 99 ? -13.778 11.329 -5.036 1.00 76.56 99 LEU A O 1
ATOM 799 N N . ASP A 1 100 ? -13.588 10.417 -2.992 1.00 73.62 100 ASP A N 1
ATOM 800 C CA . ASP A 1 100 ? -14.476 11.352 -2.295 1.00 73.62 100 ASP A CA 1
ATOM 801 C C . ASP A 1 100 ? -13.716 12.349 -1.413 1.00 73.62 100 ASP A C 1
ATOM 803 O O . ASP A 1 100 ? -14.162 12.668 -0.309 1.00 73.62 100 ASP A O 1
ATOM 807 N N . ASN A 1 101 ? -12.593 12.905 -1.892 1.00 64.25 101 ASN A N 1
ATOM 808 C CA . ASN A 1 101 ? -11.773 13.846 -1.103 1.00 64.25 101 ASN A CA 1
ATOM 809 C C . ASN A 1 101 ? -12.568 15.044 -0.521 1.00 64.25 101 ASN A C 1
ATOM 811 O O . ASN A 1 101 ? -12.123 15.686 0.430 1.00 64.25 101 ASN A O 1
ATOM 815 N N . THR A 1 102 ? -13.753 15.326 -1.075 1.00 61.81 102 THR A N 1
ATOM 816 C CA . THR A 1 102 ? -14.633 16.438 -0.702 1.00 61.81 102 THR A CA 1
ATOM 817 C C . THR A 1 102 ? -15.584 16.131 0.462 1.00 61.81 102 THR A C 1
ATOM 819 O O . THR A 1 102 ? -16.161 17.060 1.030 1.00 61.81 102 THR A O 1
ATOM 822 N N . LYS A 1 103 ? -15.768 14.860 0.859 1.00 58.84 103 LYS A N 1
ATOM 823 C CA . LYS A 1 103 ? -16.723 14.451 1.907 1.00 58.84 103 LYS A CA 1
ATOM 824 C C . LYS A 1 103 ? -15.995 13.806 3.089 1.00 58.84 103 LYS A C 1
ATOM 826 O O . LYS A 1 103 ? -15.442 12.723 2.980 1.00 58.84 103 LYS A O 1
ATOM 831 N N . GLN A 1 104 ? -16.086 14.419 4.272 1.00 57.84 104 GLN A N 1
ATOM 832 C CA . GLN A 1 104 ? -15.427 13.929 5.500 1.00 57.84 104 GLN A CA 1
ATOM 833 C C . GLN A 1 104 ? -15.937 12.573 6.031 1.00 57.84 104 GLN A C 1
ATOM 835 O O . GLN A 1 104 ? -15.357 12.039 6.974 1.00 57.84 104 GLN A O 1
ATOM 840 N N . VAL A 1 105 ? -17.040 12.035 5.500 1.00 59.16 105 VAL A N 1
ATOM 841 C CA . VAL A 1 105 ? -17.847 11.043 6.234 1.00 59.16 105 VAL A CA 1
ATOM 842 C C . VAL A 1 105 ? -17.665 9.607 5.734 1.00 59.16 105 VAL A C 1
ATOM 844 O O . VAL A 1 105 ? -17.714 8.685 6.547 1.00 59.16 105 VAL A O 1
ATOM 847 N N . LYS A 1 106 ? -17.454 9.373 4.430 1.00 64.88 106 LYS A N 1
ATOM 848 C CA . LYS A 1 106 ? -17.270 8.012 3.899 1.00 64.88 106 LYS A CA 1
ATOM 849 C C . LYS A 1 106 ? -16.670 8.034 2.495 1.00 64.88 106 LYS A C 1
ATOM 851 O O . LYS A 1 106 ? -17.251 8.650 1.608 1.00 64.88 106 LYS A O 1
ATOM 856 N N . SER A 1 107 ? -15.559 7.326 2.319 1.00 69.75 107 SER A N 1
ATOM 857 C CA . SER A 1 107 ? -14.972 7.058 1.008 1.00 69.75 107 SER A CA 1
ATOM 858 C C . SER A 1 107 ? -15.743 5.932 0.309 1.00 69.75 107 SER A C 1
ATOM 860 O O . SER A 1 107 ? -16.029 4.889 0.910 1.00 69.75 107 SER A O 1
ATOM 862 N N . THR A 1 108 ? -16.119 6.150 -0.948 1.00 73.88 108 THR A N 1
ATOM 863 C CA . THR A 1 108 ? -16.805 5.167 -1.800 1.00 73.88 108 THR A CA 1
ATOM 864 C C . THR A 1 108 ? -15.850 4.394 -2.708 1.00 73.88 108 THR A C 1
ATOM 866 O O . THR A 1 108 ? -16.302 3.527 -3.451 1.00 73.88 108 THR A O 1
ATOM 869 N N . GLY A 1 109 ? -14.544 4.667 -2.632 1.00 78.81 109 GLY A N 1
ATOM 870 C CA . GLY A 1 109 ? -13.540 4.020 -3.468 1.00 78.81 109 GLY A CA 1
ATOM 871 C C . GLY A 1 109 ? -12.118 4.404 -3.071 1.00 78.81 109 GLY A C 1
ATOM 872 O O . GLY A 1 109 ? -11.811 4.572 -1.900 1.00 78.81 109 GLY A O 1
ATOM 873 N N . GLY A 1 110 ? -11.221 4.512 -4.045 1.00 85.62 110 GLY A N 1
ATOM 874 C CA . GLY A 1 110 ? -9.849 4.962 -3.816 1.00 85.62 110 GLY A CA 1
ATOM 875 C C . GLY A 1 110 ? -8.791 3.945 -4.223 1.00 85.62 110 GLY A C 1
ATOM 876 O O . GLY A 1 110 ? -9.044 2.740 -4.332 1.00 85.62 110 GLY A O 1
ATOM 877 N N . VAL A 1 111 ? -7.602 4.476 -4.483 1.00 87.50 111 VAL A N 1
ATOM 878 C CA . VAL A 1 111 ? -6.428 3.744 -4.957 1.00 87.50 111 VAL A CA 1
ATOM 879 C C . VAL A 1 111 ? -5.234 4.140 -4.105 1.00 87.50 111 VAL A C 1
ATOM 881 O O . VAL A 1 111 ? -5.016 5.320 -3.842 1.00 87.50 111 VAL A O 1
ATOM 884 N N . SER A 1 112 ? -4.447 3.154 -3.697 1.00 88.19 112 SER A N 1
ATOM 885 C CA . SER A 1 112 ? -3.197 3.352 -2.973 1.00 88.19 112 SER A CA 1
ATOM 886 C C . SER A 1 112 ? -2.065 2.632 -3.692 1.00 88.19 112 SER A C 1
ATOM 888 O O . SER A 1 112 ? -2.175 1.449 -3.999 1.00 88.19 112 SER A O 1
ATOM 890 N N . LEU A 1 113 ? -0.973 3.343 -3.943 1.00 91.25 113 LEU A N 1
ATOM 891 C CA . LEU A 1 113 ? 0.258 2.810 -4.506 1.00 91.25 113 LEU A CA 1
ATOM 892 C C . LEU A 1 113 ? 1.333 2.799 -3.422 1.00 91.25 113 LEU A C 1
ATOM 894 O O . LEU A 1 113 ? 1.576 3.807 -2.761 1.00 91.25 113 LEU A O 1
ATOM 898 N N . PHE A 1 114 ? 1.987 1.659 -3.267 1.00 90.50 114 PHE A N 1
ATOM 899 C CA . PHE A 1 114 ? 3.076 1.457 -2.330 1.00 90.50 114 PHE A CA 1
ATOM 900 C C . PHE A 1 114 ? 4.342 1.145 -3.106 1.00 90.50 114 PHE A C 1
ATOM 902 O O . PHE A 1 114 ? 4.337 0.270 -3.971 1.00 90.50 114 PHE A O 1
ATOM 909 N N . ILE A 1 115 ? 5.415 1.852 -2.782 1.00 91.00 115 ILE A N 1
ATOM 910 C CA . ILE A 1 115 ? 6.701 1.737 -3.463 1.00 91.00 115 ILE A CA 1
ATOM 911 C C . ILE A 1 115 ? 7.763 1.485 -2.411 1.00 91.00 115 ILE A C 1
ATOM 913 O O . ILE A 1 115 ? 7.857 2.243 -1.447 1.00 91.00 115 ILE A O 1
ATOM 917 N N . GLU A 1 116 ? 8.549 0.429 -2.567 1.00 90.12 116 GLU A N 1
ATOM 918 C CA . GLU A 1 116 ? 9.673 0.164 -1.678 1.00 90.12 116 GLU A CA 1
ATOM 919 C C . GLU A 1 116 ? 10.618 1.378 -1.653 1.00 90.12 116 GLU A C 1
ATOM 921 O O . GLU A 1 116 ? 10.986 1.928 -2.691 1.00 90.12 116 GLU A O 1
ATOM 926 N N . LYS A 1 117 ? 11.019 1.832 -0.462 1.00 89.75 117 LYS A N 1
ATOM 927 C CA . LYS A 1 117 ? 11.807 3.066 -0.298 1.00 89.75 117 LYS A CA 1
ATOM 928 C C . LYS A 1 117 ? 13.150 3.037 -1.021 1.00 89.75 117 LYS A C 1
ATOM 930 O O . LYS A 1 117 ? 13.611 4.089 -1.452 1.00 89.75 117 LYS A O 1
ATOM 935 N N . SER A 1 118 ? 13.751 1.857 -1.173 1.00 86.44 118 SER A N 1
ATOM 936 C CA . SER A 1 118 ? 14.974 1.654 -1.962 1.00 86.44 118 SER A CA 1
ATOM 937 C C . SER A 1 118 ? 14.792 2.041 -3.437 1.00 86.44 118 SER A C 1
ATOM 939 O O . SER A 1 118 ? 15.752 2.443 -4.086 1.00 86.44 118 SER A O 1
ATOM 941 N N . LEU A 1 119 ? 13.559 1.977 -3.947 1.00 85.31 119 LEU A N 1
ATOM 942 C CA . LEU A 1 119 ? 13.179 2.325 -5.316 1.00 85.31 119 LEU A CA 1
ATOM 943 C C . LEU A 1 119 ? 12.486 3.689 -5.411 1.00 85.31 119 LEU A C 1
ATOM 945 O O . LEU A 1 119 ? 12.414 4.268 -6.492 1.00 85.31 119 LEU A O 1
ATOM 949 N N . ALA A 1 120 ? 12.006 4.236 -4.291 1.00 78.31 120 ALA A N 1
ATOM 950 C CA . ALA A 1 120 ? 11.255 5.488 -4.266 1.00 78.31 120 ALA A CA 1
ATOM 951 C C . ALA A 1 120 ? 12.069 6.702 -4.745 1.00 78.31 120 ALA A C 1
ATOM 953 O O . ALA A 1 120 ? 11.496 7.607 -5.339 1.00 78.31 120 ALA A O 1
ATOM 954 N N . SER A 1 121 ? 13.396 6.718 -4.565 1.00 72.19 121 SER A N 1
ATOM 955 C CA . SER A 1 121 ? 14.257 7.789 -5.098 1.00 72.19 121 SER A CA 1
ATOM 956 C C . SER A 1 121 ? 14.299 7.840 -6.630 1.00 72.19 121 SER A C 1
ATOM 958 O O . SER A 1 121 ? 14.754 8.834 -7.190 1.00 72.19 121 SER A O 1
ATOM 960 N N . HIS A 1 122 ? 13.850 6.781 -7.311 1.00 65.31 122 HIS A N 1
ATOM 961 C CA . HIS A 1 122 ? 13.726 6.732 -8.770 1.00 65.31 122 HIS A CA 1
ATOM 962 C C . HIS A 1 122 ? 12.356 7.202 -9.277 1.00 65.31 122 HIS A C 1
ATOM 964 O O . HIS A 1 122 ? 12.149 7.280 -10.487 1.00 65.31 122 HIS A O 1
ATOM 970 N N . VAL A 1 123 ? 11.424 7.519 -8.377 1.00 63.78 123 VAL A N 1
ATOM 971 C CA . VAL A 1 123 ? 10.105 8.048 -8.722 1.00 63.78 123 VAL A CA 1
ATOM 972 C C . VAL A 1 123 ? 10.213 9.571 -8.734 1.00 63.78 123 VAL A C 1
ATOM 974 O O . VAL A 1 123 ? 10.370 10.192 -7.688 1.00 63.78 123 VAL A O 1
ATOM 977 N N . GLN A 1 124 ? 10.208 10.172 -9.926 1.00 58.75 124 GLN A N 1
ATOM 978 C CA . GLN A 1 124 ? 10.150 11.627 -10.078 1.00 58.75 124 GLN A CA 1
ATOM 979 C C . GLN A 1 124 ? 8.720 12.118 -9.834 1.00 58.75 124 GLN A C 1
ATOM 981 O O . GLN A 1 124 ? 7.783 11.616 -10.456 1.00 58.75 124 GLN A O 1
ATOM 986 N N . ASP A 1 125 ? 8.571 13.116 -8.963 1.00 57.50 125 ASP A N 1
ATOM 987 C CA . ASP A 1 125 ? 7.366 13.942 -8.908 1.00 57.50 125 ASP A CA 1
ATOM 988 C C . ASP A 1 125 ? 7.360 14.841 -10.162 1.00 57.50 125 ASP A C 1
ATOM 990 O O . ASP A 1 125 ? 8.314 15.594 -10.383 1.00 57.50 125 ASP A O 1
ATOM 994 N N . PHE A 1 126 ? 6.329 14.715 -11.003 1.00 47.84 126 PHE A N 1
ATOM 995 C CA . PHE A 1 126 ? 6.104 15.542 -12.199 1.00 47.84 126 PHE A CA 1
ATOM 996 C C . PHE A 1 126 ? 5.055 16.623 -11.937 1.00 47.84 126 PHE A C 1
ATOM 998 O O . PHE A 1 126 ? 4.051 16.315 -11.252 1.00 47.84 126 PHE A O 1
#

Organism: NCBI:txid588596

Solvent-accessible surface area (backbone atoms only — not comparable to full-atom values): 7904 Å² total; per-residue (Å²): 138,81,83,79,75,82,73,76,73,82,74,80,70,99,60,84,67,70,53,84,86,76,50,92,66,64,82,74,90,58,79,83,62,84,98,64,80,52,76,51,70,51,76,62,80,38,46,74,76,64,36,67,62,55,48,49,42,52,42,50,44,48,68,73,65,70,57,38,31,38,39,38,32,36,35,26,55,49,74,72,52,50,54,52,50,45,64,69,35,77,63,40,47,76,48,73,48,55,74,38,81,88,48,99,83,65,47,87,26,25,42,35,40,37,28,26,50,94,56,43,86,76,59,78,89,128

InterPro domains:
  IPR036691 Endonuclease/exonuclease/phosphatase superfamily [G3DSA:3.60.10.10] (34-126)

Mean predicted aligned error: 11.68 Å

Secondary structure (DSSP, 8-state):
------PPPPP-SS-----GGG-SS----S-PPTT---EEEEE-S-S-SSHHHHHHHHHHHHHHHT-SEEEEES----HHHHHHHHHH-TTEEEEEE-TTTT-SS--S--EEEEEEHHHHTT----

Radius of gyration: 15.87 Å; Cα contacts (8 Å, |Δi|>4): 145; chains: 1; bounding box: 42×37×43 Å

Nearest PDB structures (foldseek):
  2j63-assembly2_B  TM=7.095E-01  e=6.581E-02  Leishmania major
  7t02-assembly1_A  TM=5.324E-01  e=1.560E-02  Cryptococcus neoformans H99
  7r77-assembly1_A  TM=5.588E-01  e=5.774E-02  Cryptococcus neoformans H99
  3d3s-assembly1_B  TM=4.873E-01  e=9.012E-01  Bordetella parapertussis 12822
  6vp9-assembly1_A  TM=3.964E-01  e=2.404E+00  Homo sapiens